Protein AF-A0A7K3XJD7-F1 (afdb_monomer)

Solvent-accessible surface area (backbone atoms only — not comparable to full-atom values): 11466 Å² total; per-residue (Å²): 133,85,93,47,97,87,57,69,85,57,100,74,57,72,95,62,96,76,92,76,88,77,93,81,83,91,46,64,46,94,46,96,89,44,58,71,55,79,79,83,80,91,84,86,84,86,85,85,88,80,90,61,69,82,64,64,88,69,34,51,65,72,69,50,46,77,80,58,75,85,83,89,82,88,75,74,86,89,74,84,80,70,93,65,70,97,76,82,65,67,64,48,70,59,47,91,55,49,43,84,76,45,77,44,69,37,92,94,52,92,34,37,33,40,30,37,34,39,73,77,54,54,68,42,74,30,45,37,38,38,64,67,49,24,70,40,35,27,37,26,50,100,85,65,54,78,77,46,78,46,82,52,51,46,41,53,38,72,44,81,41,46,62,56,31,75,50,30,34,42,36,39,58,122

Mean predicted aligned error: 8.22 Å

Foldseek 3Di:
DDPDPPWDPDPDTDPDDDDDDDDDDWDFDPDPPTDTDDDDDDDDDDADDDDDDDDCLGCVCVRCCVVPDDDDDDDDPPPPPDPDDPDDDQKDKPDSQKDFDDWDAQPVDRWIKTKMWGNPQDWDKIKMFGPFKFPWKFWADPNRHGDGTADDTTGIGIDTHGGRDITMMTTHGD

pLDDT: mean 87.92, std 10.49, range [40.94, 97.62]

Structure (mmCIF, N/CA/C/O backbone):
data_AF-A0A7K3XJD7-F1
#
_entry.id   AF-A0A7K3XJD7-F1
#
loop_
_atom_site.group_PDB
_atom_site.id
_atom_site.type_symbol
_atom_site.label_atom_id
_atom_site.label_alt_id
_atom_site.label_comp_id
_atom_site.label_asym_id
_atom_site.label_entity_id
_atom_site.label_seq_id
_atom_site.pdbx_PDB_ins_code
_atom_site.Cartn_x
_atom_site.Cartn_y
_atom_site.Cartn_z
_atom_site.occupancy
_atom_site.B_iso_or_equiv
_atom_site.auth_seq_id
_atom_site.auth_comp_id
_atom_site.auth_asym_id
_atom_site.auth_atom_id
_atom_site.pdbx_PDB_model_num
ATOM 1 N N . MET A 1 1 ? 10.339 3.565 -38.057 1.00 42.34 1 MET A N 1
ATOM 2 C CA . MET A 1 1 ? 10.794 2.651 -36.990 1.00 42.34 1 MET A CA 1
ATOM 3 C C . MET A 1 1 ? 11.762 1.679 -37.633 1.00 42.34 1 MET A C 1
ATOM 5 O O . MET A 1 1 ? 11.344 0.947 -38.521 1.00 42.34 1 MET A O 1
ATOM 9 N N . ALA A 1 2 ? 13.053 1.777 -37.321 1.00 40.94 2 ALA A N 1
ATOM 10 C CA . ALA A 1 2 ? 14.043 0.856 -37.866 1.00 40.94 2 ALA A CA 1
ATOM 11 C C . ALA A 1 2 ? 13.881 -0.503 -37.171 1.00 40.94 2 ALA A C 1
ATOM 13 O O . ALA A 1 2 ? 13.864 -0.575 -35.948 1.00 40.94 2 ALA A O 1
ATOM 14 N N . VAL A 1 3 ? 13.711 -1.554 -37.971 1.00 48.34 3 VAL A N 1
ATOM 15 C CA . VAL A 1 3 ? 13.519 -2.955 -37.565 1.00 48.34 3 VAL A CA 1
ATOM 16 C C . VAL A 1 3 ? 14.892 -3.589 -37.309 1.00 48.34 3 VAL A C 1
ATOM 18 O O . VAL A 1 3 ? 15.270 -4.558 -37.955 1.00 48.34 3 VAL A O 1
ATOM 21 N N . PHE A 1 4 ? 15.699 -2.985 -36.433 1.00 49.59 4 PHE A N 1
ATOM 22 C CA . PHE A 1 4 ? 17.026 -3.501 -36.085 1.00 49.59 4 PHE A CA 1
ATOM 23 C C . PHE A 1 4 ? 17.308 -3.275 -34.594 1.00 49.59 4 PHE A C 1
ATOM 25 O O . PHE A 1 4 ? 18.013 -2.344 -34.226 1.00 49.59 4 PHE A O 1
ATOM 32 N N . ASP A 1 5 ? 16.778 -4.160 -33.744 1.00 56.44 5 ASP A N 1
ATOM 33 C CA . ASP A 1 5 ? 16.905 -4.123 -32.270 1.00 56.44 5 ASP A CA 1
ATOM 34 C C . ASP A 1 5 ? 18.347 -4.284 -31.733 1.00 56.44 5 ASP A C 1
ATOM 36 O O . ASP A 1 5 ? 18.560 -4.235 -30.524 1.00 56.44 5 ASP A O 1
ATOM 40 N N . TRP A 1 6 ? 19.351 -4.494 -32.594 1.00 62.97 6 TRP A N 1
ATOM 41 C CA . TRP A 1 6 ? 20.751 -4.700 -32.187 1.00 62.97 6 TRP A CA 1
ATOM 42 C C . TRP A 1 6 ? 21.677 -3.505 -32.465 1.00 62.97 6 TRP A C 1
ATOM 44 O O . TRP A 1 6 ? 22.827 -3.526 -32.030 1.00 62.97 6 TRP A O 1
ATOM 54 N N . ILE A 1 7 ? 21.203 -2.476 -33.179 1.00 65.81 7 ILE A N 1
ATOM 55 C CA . ILE A 1 7 ? 21.968 -1.256 -33.476 1.00 65.81 7 ILE A CA 1
ATOM 56 C C . ILE A 1 7 ? 21.267 -0.078 -32.808 1.00 65.81 7 ILE A C 1
ATOM 58 O O . ILE A 1 7 ? 20.099 0.171 -33.092 1.00 65.81 7 ILE A O 1
ATOM 62 N N . ASP A 1 8 ? 21.988 0.671 -31.972 1.00 70.75 8 ASP A N 1
ATOM 63 C CA . ASP A 1 8 ? 21.532 1.955 -31.430 1.00 70.75 8 ASP A CA 1
ATOM 64 C C . ASP A 1 8 ? 21.315 2.956 -32.589 1.00 70.75 8 ASP A C 1
ATOM 66 O O . ASP A 1 8 ? 22.284 3.343 -33.249 1.00 70.75 8 ASP A O 1
ATOM 70 N N . PRO A 1 9 ? 20.064 3.360 -32.895 1.00 71.50 9 PRO A N 1
ATOM 71 C CA . PRO A 1 9 ? 19.753 4.194 -34.053 1.00 71.50 9 PRO A CA 1
ATOM 72 C C . PRO A 1 9 ? 19.878 5.698 -33.756 1.00 71.50 9 PRO A C 1
ATOM 74 O O . PRO A 1 9 ? 19.463 6.519 -34.579 1.00 71.50 9 PRO A O 1
ATOM 77 N N . THR A 1 10 ? 20.366 6.081 -32.571 1.00 74.06 10 THR A N 1
ATOM 78 C CA . THR A 1 10 ? 20.538 7.488 -32.199 1.00 74.06 10 THR A CA 1
ATOM 79 C C . THR A 1 10 ? 21.725 8.121 -32.930 1.00 74.06 10 THR A C 1
ATOM 81 O O . THR A 1 10 ? 22.604 7.448 -33.463 1.00 74.06 10 THR A O 1
ATOM 84 N N . SER A 1 11 ? 21.784 9.456 -32.955 1.00 81.94 11 SER A N 1
ATOM 85 C CA . SER A 1 11 ? 22.892 10.196 -33.578 1.00 81.94 11 SER A CA 1
ATOM 86 C C . SER A 1 11 ? 24.242 10.015 -32.867 1.00 81.94 11 SER A C 1
ATOM 88 O O . SER A 1 11 ? 25.255 10.489 -33.373 1.00 81.94 11 SER A O 1
ATOM 90 N N . ASN A 1 12 ? 24.259 9.381 -31.690 1.00 83.25 12 ASN A N 1
ATOM 91 C CA . ASN A 1 12 ? 25.456 9.113 -30.900 1.00 83.25 12 ASN A CA 1
ATOM 92 C C . ASN A 1 12 ? 25.361 7.714 -30.257 1.00 83.25 12 ASN A C 1
ATOM 94 O O . ASN A 1 12 ? 25.035 7.620 -29.071 1.00 83.25 12 ASN A O 1
ATOM 98 N N . PRO A 1 13 ? 25.607 6.644 -31.032 1.00 81.44 13 PRO A N 1
ATOM 99 C CA . PRO A 1 13 ? 25.371 5.278 -30.588 1.00 81.44 13 PRO A CA 1
ATOM 100 C C . PRO A 1 13 ? 26.322 4.864 -29.462 1.00 81.44 13 PRO A C 1
ATOM 102 O O . PRO A 1 13 ? 27.521 5.155 -29.507 1.00 81.44 13 PRO A O 1
ATOM 105 N N . ALA A 1 14 ? 25.818 4.145 -28.459 1.00 80.56 14 ALA A N 1
ATOM 106 C CA . ALA A 1 14 ? 26.678 3.648 -27.388 1.00 80.56 14 ALA A CA 1
ATOM 107 C C . ALA A 1 14 ? 27.556 2.469 -27.838 1.00 80.56 14 ALA A C 1
ATOM 109 O O . ALA A 1 14 ? 27.096 1.511 -28.453 1.00 80.56 14 ALA A O 1
ATOM 110 N N . GLY A 1 15 ? 28.832 2.497 -27.442 1.00 85.81 15 GLY A N 1
ATOM 111 C CA . GLY A 1 15 ? 29.783 1.395 -27.647 1.00 85.81 15 GLY A CA 1
ATOM 112 C C . GLY A 1 15 ? 29.706 0.275 -26.598 1.00 85.81 15 GLY A C 1
ATOM 113 O O . GLY A 1 15 ? 30.639 -0.517 -26.491 1.00 85.81 15 GLY A O 1
ATOM 114 N N . TYR A 1 16 ? 28.653 0.235 -25.779 1.00 83.38 16 TYR A N 1
ATOM 115 C CA . TYR A 1 16 ? 28.471 -0.710 -24.672 1.00 83.38 16 TYR A CA 1
ATOM 116 C C . TYR A 1 16 ? 27.020 -1.206 -24.610 1.00 83.38 16 TYR A C 1
ATOM 118 O O . TYR A 1 16 ? 26.132 -0.633 -25.234 1.00 83.38 16 TYR A O 1
ATOM 126 N N . ALA A 1 17 ? 26.772 -2.279 -23.854 1.00 80.88 17 ALA A N 1
ATOM 127 C CA . ALA A 1 17 ? 25.429 -2.833 -23.700 1.00 80.88 17 ALA A CA 1
ATOM 128 C C . ALA A 1 17 ? 24.487 -1.842 -22.994 1.00 80.88 17 ALA A C 1
ATOM 130 O O . ALA A 1 17 ? 24.761 -1.415 -21.871 1.00 80.88 17 ALA A O 1
ATOM 131 N N . ILE A 1 18 ? 23.360 -1.521 -23.632 1.00 75.69 18 ILE A N 1
ATOM 132 C CA . ILE A 1 18 ? 22.301 -0.681 -23.066 1.00 75.69 18 ILE A CA 1
ATOM 133 C C . ILE A 1 18 ? 21.088 -1.549 -22.727 1.00 75.69 18 ILE A C 1
ATOM 135 O O . ILE A 1 18 ? 20.667 -2.391 -23.519 1.00 75.69 18 ILE A O 1
ATOM 139 N N . LEU A 1 19 ? 20.484 -1.302 -21.565 1.00 76.12 19 LEU A N 1
ATOM 140 C CA . LEU A 1 19 ? 19.120 -1.740 -21.275 1.00 76.12 19 LEU A CA 1
ATOM 141 C C . LEU A 1 19 ? 18.156 -0.653 -21.744 1.00 76.12 19 LEU A C 1
ATOM 143 O O . LEU A 1 19 ? 18.020 0.383 -21.093 1.00 76.12 19 LEU A O 1
ATOM 147 N N . GLN A 1 20 ? 17.509 -0.886 -22.884 1.00 76.31 20 GLN A N 1
ATOM 148 C CA . GLN A 1 20 ? 16.539 0.040 -23.451 1.00 76.31 20 GLN A CA 1
ATOM 149 C C . GLN A 1 20 ? 15.115 -0.478 -23.209 1.00 76.31 20 GLN A C 1
ATOM 151 O O . GLN A 1 20 ? 14.781 -1.577 -23.657 1.00 76.31 20 GLN A O 1
ATOM 156 N N . PRO A 1 21 ? 14.247 0.284 -22.526 1.00 75.19 21 PRO A N 1
ATOM 157 C CA . PRO A 1 21 ? 12.831 -0.042 -22.485 1.00 75.19 21 PRO A CA 1
ATOM 158 C C . PRO A 1 21 ? 12.214 0.198 -23.870 1.00 75.19 21 PRO A C 1
ATOM 160 O O . PRO A 1 21 ? 12.500 1.190 -24.542 1.00 75.19 21 PRO A O 1
ATOM 163 N N . VAL A 1 22 ? 11.328 -0.694 -24.297 1.00 77.25 22 VAL A N 1
ATOM 164 C CA . VAL A 1 22 ? 10.546 -0.507 -25.521 1.00 77.25 22 VAL A CA 1
ATOM 165 C C . VAL A 1 22 ? 9.076 -0.517 -25.136 1.00 77.25 22 VAL A C 1
ATOM 167 O O . VAL A 1 22 ? 8.582 -1.492 -24.571 1.00 77.25 22 VAL A O 1
ATOM 170 N N . LEU A 1 23 ? 8.367 0.574 -25.429 1.00 74.06 23 LEU A N 1
ATOM 171 C CA . LEU A 1 23 ? 6.919 0.616 -25.265 1.00 74.06 23 LEU A CA 1
ATOM 172 C C . LEU A 1 23 ? 6.265 -0.121 -26.436 1.00 74.06 23 LEU A C 1
ATOM 174 O O . LEU A 1 23 ? 6.210 0.388 -27.554 1.00 74.06 23 LEU A O 1
ATOM 178 N N . LEU A 1 24 ? 5.746 -1.315 -26.163 1.00 75.81 24 LEU A N 1
ATOM 179 C CA . LEU A 1 24 ? 4.960 -2.092 -27.115 1.00 75.81 24 LEU A CA 1
ATOM 180 C C . LEU A 1 24 ? 3.482 -2.020 -26.728 1.00 75.81 24 LEU A C 1
ATOM 182 O O . LEU A 1 24 ? 3.069 -2.563 -25.706 1.00 75.81 24 LEU A O 1
ATOM 186 N N . ALA A 1 25 ? 2.669 -1.369 -27.558 1.00 74.00 25 ALA A N 1
ATOM 187 C CA . ALA A 1 25 ? 1.221 -1.311 -27.383 1.00 74.00 25 ALA A CA 1
ATOM 188 C C . ALA A 1 25 ? 0.522 -1.819 -28.648 1.00 74.00 25 ALA A C 1
ATOM 190 O O . ALA A 1 25 ? 0.468 -1.130 -29.663 1.00 74.00 25 ALA A O 1
ATOM 191 N N . SER A 1 26 ? -0.037 -3.029 -28.581 1.00 78.25 26 SER A N 1
ATOM 192 C CA . SER A 1 26 ? -0.894 -3.584 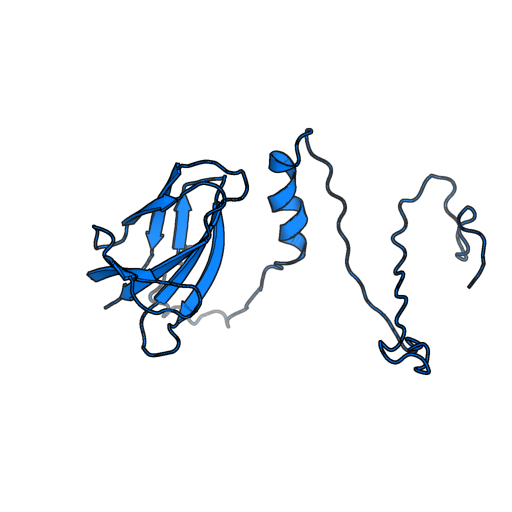-29.635 1.00 78.25 26 SER A CA 1
ATOM 193 C C . SER A 1 26 ? -2.349 -3.511 -29.191 1.00 78.25 26 SER A C 1
ATOM 195 O O . SER A 1 26 ? -2.771 -4.235 -28.293 1.00 78.25 26 SER A O 1
ATOM 197 N N . ARG A 1 27 ? -3.125 -2.612 -29.798 1.00 79.62 27 ARG A N 1
ATOM 198 C CA . ARG A 1 27 ? -4.545 -2.418 -29.492 1.00 79.62 27 ARG A CA 1
ATOM 199 C C . ARG A 1 27 ? -5.364 -2.809 -30.719 1.00 79.62 27 ARG A C 1
ATOM 201 O O . ARG A 1 27 ? -5.304 -2.138 -31.745 1.00 79.62 27 ARG A O 1
ATOM 208 N N . LYS A 1 28 ? -6.143 -3.882 -30.607 1.00 83.81 28 LYS A N 1
ATOM 209 C CA . LYS A 1 28 ? -7.158 -4.264 -31.593 1.00 83.81 28 LYS A CA 1
ATOM 210 C C . LYS A 1 28 ? -8.524 -4.162 -30.935 1.00 83.81 28 LYS A C 1
ATOM 212 O O . LYS A 1 28 ? -8.662 -4.452 -29.748 1.00 83.81 28 LYS A O 1
ATOM 217 N N . SER A 1 29 ? -9.519 -3.727 -31.690 1.00 83.44 29 SER A N 1
ATOM 218 C CA . SER A 1 29 ? -10.903 -3.825 -31.248 1.00 83.44 29 SER A CA 1
ATOM 219 C C . SER A 1 29 ? -11.270 -5.271 -30.896 1.00 83.44 29 SER A C 1
ATOM 221 O O . SER A 1 29 ? -10.880 -6.205 -31.595 1.00 83.44 29 SER A O 1
ATOM 223 N N . CYS A 1 30 ? -12.045 -5.450 -29.823 1.00 84.44 30 CYS A N 1
ATOM 224 C CA . CYS A 1 30 ? -12.619 -6.750 -29.459 1.00 84.44 30 CYS A CA 1
ATOM 225 C C . CYS A 1 30 ? -13.755 -7.177 -30.406 1.00 84.44 30 CYS A C 1
ATOM 227 O O . CYS A 1 30 ? -14.284 -8.277 -30.278 1.00 84.44 30 CYS A O 1
ATOM 229 N N . HIS A 1 31 ? -14.148 -6.313 -31.345 1.00 84.19 31 HIS A N 1
ATOM 230 C CA . HIS A 1 31 ? -15.066 -6.658 -32.418 1.00 84.19 31 HIS A CA 1
ATOM 231 C C . HIS A 1 31 ? -14.327 -7.418 -33.534 1.00 84.19 31 HIS A C 1
ATOM 233 O O . HIS A 1 31 ? -13.209 -7.051 -33.895 1.00 84.19 31 HIS A O 1
ATOM 239 N N . GLY A 1 32 ? -14.951 -8.456 -34.104 1.00 83.25 32 GLY A N 1
ATOM 240 C CA . GLY A 1 32 ? -14.330 -9.323 -35.120 1.00 83.25 32 GLY A CA 1
ATOM 241 C C . GLY A 1 32 ? -13.863 -8.583 -36.381 1.00 83.25 32 GLY A C 1
ATOM 242 O O . GLY A 1 32 ? -12.809 -8.912 -36.922 1.00 83.25 32 GLY A O 1
ATOM 243 N N . GLU A 1 33 ? -14.591 -7.539 -36.784 1.00 88.44 33 GLU A N 1
ATOM 244 C CA . GLU A 1 33 ? -14.242 -6.644 -37.902 1.00 88.44 33 GLU A CA 1
ATOM 245 C C . GLU A 1 33 ? -13.610 -5.322 -37.441 1.00 88.44 33 GLU A C 1
ATOM 247 O O . GLU A 1 33 ? -13.451 -4.380 -38.213 1.00 88.44 33 GLU A O 1
ATOM 252 N N . GLY A 1 34 ? -13.297 -5.198 -36.153 1.00 83.12 34 GLY A N 1
ATOM 253 C CA . GLY A 1 34 ? -12.870 -3.928 -35.602 1.00 83.12 34 GLY A CA 1
ATOM 254 C C . GLY A 1 34 ? -11.410 -3.596 -35.928 1.00 83.12 34 GLY A C 1
ATOM 255 O O . GLY A 1 34 ? -10.543 -4.464 -36.060 1.00 83.12 34 GLY A O 1
ATOM 256 N N . ASN A 1 35 ? -11.142 -2.297 -36.032 1.00 86.81 35 ASN A N 1
ATOM 257 C CA . ASN A 1 35 ? -9.854 -1.770 -36.468 1.00 86.81 35 ASN A CA 1
ATOM 258 C C . ASN A 1 35 ? -8.727 -1.997 -35.447 1.00 86.81 35 ASN A C 1
ATOM 260 O O . ASN A 1 35 ? -8.950 -2.194 -34.246 1.00 86.81 35 ASN A O 1
ATOM 264 N N . TYR A 1 36 ? -7.491 -1.884 -35.935 1.00 84.81 36 TYR A N 1
ATOM 265 C CA . TYR A 1 36 ? -6.341 -1.607 -35.081 1.00 84.81 36 TYR A CA 1
ATOM 266 C C . TYR A 1 36 ? -6.423 -0.162 -34.595 1.00 84.81 36 TYR A C 1
ATOM 268 O O . TYR A 1 36 ? -6.584 0.765 -35.392 1.00 84.81 36 TYR A O 1
ATOM 276 N N . TYR A 1 37 ? -6.290 0.038 -33.289 1.00 81.88 37 TYR A N 1
ATOM 277 C CA . TYR A 1 37 ? -6.159 1.374 -32.733 1.00 81.88 37 TYR A CA 1
ATOM 278 C C . TYR A 1 37 ? -4.701 1.791 -32.850 1.00 81.88 37 TYR A C 1
ATOM 280 O O . TYR A 1 37 ? -3.849 1.385 -32.058 1.00 81.88 37 TYR A O 1
ATOM 288 N N . LEU A 1 38 ? -4.420 2.613 -33.857 1.00 80.31 38 LEU A N 1
ATOM 289 C CA . LEU A 1 38 ? -3.161 3.339 -33.930 1.00 80.31 38 LEU A CA 1
ATOM 290 C C . LEU A 1 38 ? -3.042 4.234 -32.685 1.00 80.31 38 LEU A C 1
ATOM 292 O O . LEU A 1 38 ? -4.046 4.728 -32.168 1.00 80.31 38 LEU A O 1
ATOM 296 N N . GLN A 1 39 ? -1.827 4.423 -32.180 1.00 76.38 39 GLN A N 1
ATOM 297 C CA . GLN A 1 39 ? -1.547 5.279 -31.023 1.00 76.38 39 GLN A CA 1
ATOM 298 C C . GLN A 1 39 ? -0.723 6.500 -31.472 1.00 76.38 39 GLN A C 1
ATOM 300 O O . GLN A 1 39 ? 0.451 6.595 -31.119 1.00 76.38 39 GLN A O 1
ATOM 305 N N . PRO A 1 40 ? -1.277 7.396 -32.316 1.00 77.19 40 PRO A N 1
ATOM 306 C CA . PRO A 1 40 ? -0.563 8.593 -32.748 1.00 77.19 40 PRO A CA 1
ATOM 307 C C . PRO A 1 40 ? -0.384 9.575 -31.582 1.00 77.19 40 PRO A C 1
ATOM 309 O O . PRO A 1 40 ? -1.169 9.568 -30.634 1.00 77.19 40 PRO A O 1
ATOM 312 N N . GLY A 1 41 ? 0.612 10.451 -31.692 1.00 83.62 41 GLY A N 1
ATOM 313 C CA . GLY A 1 41 ? 0.934 11.457 -30.679 1.00 83.62 41 GLY A CA 1
ATOM 314 C C . GLY A 1 41 ? 2.119 11.068 -29.797 1.00 83.62 41 GLY A C 1
ATOM 315 O O . GLY A 1 41 ? 2.762 10.039 -30.012 1.00 83.62 41 GLY A O 1
ATOM 316 N N . ASP A 1 42 ? 2.406 11.927 -28.825 1.00 85.19 42 ASP A N 1
ATOM 317 C CA . ASP A 1 42 ? 3.535 11.767 -27.916 1.00 85.19 42 ASP A CA 1
ATOM 318 C C . ASP A 1 42 ? 3.185 10.812 -26.772 1.00 85.19 42 ASP A C 1
ATOM 320 O O . ASP A 1 42 ? 2.124 10.916 -26.151 1.00 85.19 42 ASP A O 1
ATOM 324 N N . HIS A 1 43 ? 4.104 9.894 -26.472 1.00 82.00 43 HIS A N 1
ATOM 325 C CA . HIS A 1 43 ? 3.964 8.927 -25.386 1.00 82.00 43 HIS A CA 1
ATOM 326 C C . HIS A 1 43 ? 5.095 9.102 -24.387 1.00 82.00 43 HIS A C 1
ATOM 328 O O . HIS A 1 43 ? 6.268 9.044 -24.751 1.00 82.00 43 HIS A O 1
ATOM 334 N N . SER A 1 44 ? 4.729 9.235 -23.117 1.00 83.94 44 SER A N 1
ATOM 335 C CA . SER A 1 44 ? 5.669 9.275 -22.000 1.00 83.94 44 SER A CA 1
ATOM 336 C C . SER A 1 44 ? 5.430 8.063 -21.113 1.00 83.94 44 SER A C 1
ATOM 338 O O . SER A 1 44 ? 4.307 7.826 -20.669 1.00 83.94 44 SER A O 1
ATOM 340 N N . TYR A 1 45 ? 6.481 7.299 -20.838 1.00 84.31 45 TYR A N 1
ATOM 341 C CA . TYR A 1 45 ? 6.440 6.171 -19.915 1.00 84.31 45 TYR A CA 1
ATOM 342 C C . TYR A 1 45 ? 7.637 6.236 -18.973 1.00 84.31 45 TYR A C 1
ATOM 344 O O . TYR A 1 45 ? 8.718 6.687 -19.344 1.00 84.31 45 TYR A O 1
ATOM 352 N N . ASN A 1 46 ? 7.430 5.776 -17.743 1.00 85.94 46 ASN A N 1
ATOM 353 C CA . ASN A 1 46 ? 8.471 5.672 -16.734 1.00 85.94 46 ASN A CA 1
ATOM 354 C C . ASN A 1 46 ? 8.659 4.200 -16.390 1.00 85.94 46 ASN A C 1
ATOM 356 O O . ASN A 1 46 ? 7.690 3.452 -16.271 1.00 85.94 46 ASN A O 1
ATOM 360 N N . PHE A 1 47 ? 9.907 3.794 -16.218 1.00 86.12 47 PHE A N 1
ATOM 361 C CA . PHE A 1 47 ? 10.259 2.460 -15.760 1.00 86.12 47 PHE A CA 1
ATOM 362 C C . PHE A 1 47 ? 11.419 2.575 -14.776 1.00 86.12 47 PHE A C 1
ATOM 364 O O . PHE A 1 47 ? 12.170 3.551 -14.776 1.00 86.12 47 PHE A O 1
ATOM 371 N N . SER A 1 48 ? 11.561 1.567 -13.929 1.00 87.75 48 SER A N 1
ATOM 372 C CA . SER A 1 48 ? 12.650 1.469 -12.967 1.00 87.75 48 SER A CA 1
ATOM 373 C C . SER A 1 48 ? 13.164 0.041 -12.959 1.00 87.75 48 SER A C 1
ATOM 375 O O . SER A 1 48 ? 12.369 -0.893 -12.865 1.00 87.75 48 SER A O 1
ATOM 377 N N . ILE A 1 49 ? 14.482 -0.126 -13.023 1.00 87.69 49 ILE A N 1
ATOM 378 C CA . ILE A 1 49 ? 15.140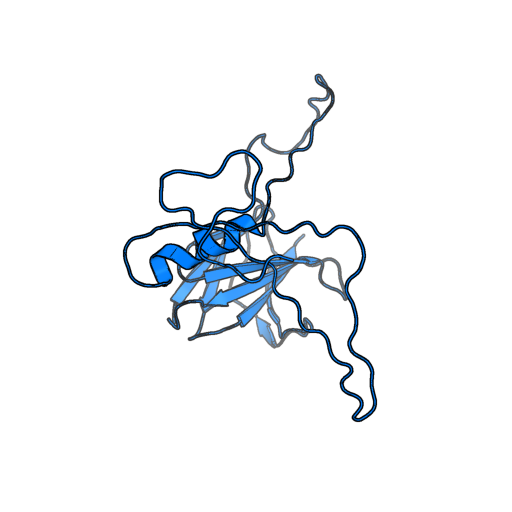 -1.419 -12.838 1.00 87.69 49 ILE A CA 1
ATOM 379 C C . ILE A 1 49 ? 15.834 -1.379 -11.482 1.00 87.69 49 ILE A C 1
ATOM 381 O O . ILE A 1 49 ? 16.621 -0.475 -11.208 1.00 87.69 49 ILE A O 1
ATOM 385 N N . TYR A 1 50 ? 15.527 -2.355 -10.634 1.00 87.88 50 TYR A N 1
ATOM 386 C CA . TYR A 1 50 ? 16.106 -2.484 -9.304 1.00 87.88 50 TYR A CA 1
ATOM 387 C C . TYR A 1 50 ? 16.626 -3.907 -9.122 1.00 87.88 50 TYR A C 1
ATOM 389 O O . TYR A 1 50 ? 15.864 -4.866 -9.234 1.00 87.88 50 TYR A O 1
ATOM 397 N N . SER A 1 51 ? 17.924 -4.047 -8.864 1.00 91.38 51 SER A N 1
ATOM 398 C CA . SER A 1 51 ? 18.526 -5.330 -8.512 1.00 91.38 51 SER A CA 1
ATOM 399 C C . SER A 1 51 ? 18.412 -5.572 -7.008 1.00 91.38 51 SER A C 1
ATOM 401 O O . SER A 1 51 ? 18.545 -4.657 -6.198 1.00 91.38 51 SER A O 1
ATOM 403 N N . HIS A 1 52 ? 18.167 -6.821 -6.625 1.00 92.31 52 HIS A N 1
ATOM 404 C CA . HIS A 1 52 ? 18.064 -7.234 -5.230 1.00 92.31 52 HIS A CA 1
ATOM 405 C C . HIS A 1 52 ? 18.579 -8.670 -5.060 1.00 92.31 52 HIS A C 1
ATOM 407 O O . HIS A 1 52 ? 18.648 -9.417 -6.042 1.00 92.31 52 HIS A O 1
ATOM 413 N N . PRO A 1 53 ? 18.937 -9.088 -3.832 1.00 94.19 53 PRO A N 1
ATOM 414 C CA . PRO A 1 53 ? 19.170 -10.498 -3.533 1.00 94.19 53 PRO A CA 1
ATOM 415 C C . PRO A 1 53 ? 17.946 -11.330 -3.929 1.00 94.19 53 PRO A C 1
ATOM 417 O O . PRO A 1 53 ? 16.823 -10.864 -3.744 1.00 94.19 53 PRO A O 1
ATOM 420 N N . GLY A 1 54 ? 18.158 -12.531 -4.474 1.00 91.19 54 GLY A N 1
ATOM 421 C CA . GLY A 1 54 ? 17.095 -13.376 -5.035 1.00 91.19 54 GLY A CA 1
ATOM 422 C C . GLY A 1 54 ? 15.890 -13.617 -4.110 1.00 91.19 54 GLY A C 1
ATOM 423 O O . GLY A 1 54 ? 15.941 -13.339 -2.917 1.00 91.19 54 GLY A O 1
ATOM 424 N N . ASP A 1 55 ? 14.825 -14.184 -4.680 1.00 92.69 55 ASP A N 1
ATOM 425 C CA . ASP A 1 55 ? 13.443 -14.201 -4.160 1.00 92.69 55 ASP A CA 1
ATOM 426 C C . ASP A 1 55 ? 12.720 -12.849 -4.339 1.00 92.69 55 ASP A C 1
ATOM 428 O O . ASP A 1 55 ? 13.219 -11.780 -3.983 1.00 92.69 55 ASP A O 1
ATOM 432 N N . TRP A 1 56 ? 11.513 -12.896 -4.906 1.00 91.50 56 TRP A N 1
ATOM 433 C CA . TRP A 1 56 ? 10.683 -11.726 -5.204 1.00 91.50 56 TRP A CA 1
ATOM 434 C C . TRP A 1 56 ? 10.293 -10.954 -3.933 1.00 91.50 56 TRP A C 1
ATOM 436 O O . TRP A 1 56 ? 10.103 -9.736 -3.982 1.00 91.50 56 TRP A O 1
ATOM 446 N N . LYS A 1 57 ? 10.249 -11.638 -2.778 1.00 92.00 57 LYS A N 1
ATOM 447 C CA . LYS A 1 57 ? 9.954 -11.057 -1.454 1.00 92.00 57 LYS A CA 1
ATOM 448 C C . LYS A 1 57 ? 10.904 -9.917 -1.074 1.00 92.00 57 LYS A C 1
ATOM 450 O O . LYS A 1 57 ? 10.513 -8.983 -0.381 1.00 92.00 57 LYS A O 1
ATOM 455 N N . ASN A 1 58 ? 12.140 -9.966 -1.568 1.00 91.94 58 ASN A N 1
ATOM 456 C CA . ASN A 1 58 ? 13.156 -8.945 -1.313 1.00 91.94 58 ASN A CA 1
ATOM 457 C C . ASN A 1 58 ? 13.032 -7.726 -2.241 1.00 91.94 58 ASN A C 1
ATOM 459 O O . ASN A 1 58 ? 13.593 -6.673 -1.945 1.00 91.94 58 ASN A O 1
ATOM 463 N N . GLY A 1 59 ? 12.313 -7.862 -3.359 1.00 92.31 59 GLY A N 1
ATOM 464 C CA . GLY A 1 59 ? 12.257 -6.857 -4.419 1.00 92.31 59 GLY A CA 1
ATOM 465 C C . GLY A 1 59 ? 10.910 -6.165 -4.584 1.00 92.31 59 GLY A C 1
ATOM 466 O O . GLY A 1 59 ? 10.882 -5.024 -5.036 1.00 92.31 59 GLY A O 1
ATOM 467 N N . TYR A 1 60 ? 9.795 -6.805 -4.213 1.00 91.44 60 TYR A N 1
ATOM 468 C CA . TYR A 1 60 ? 8.465 -6.326 -4.612 1.00 91.44 60 TY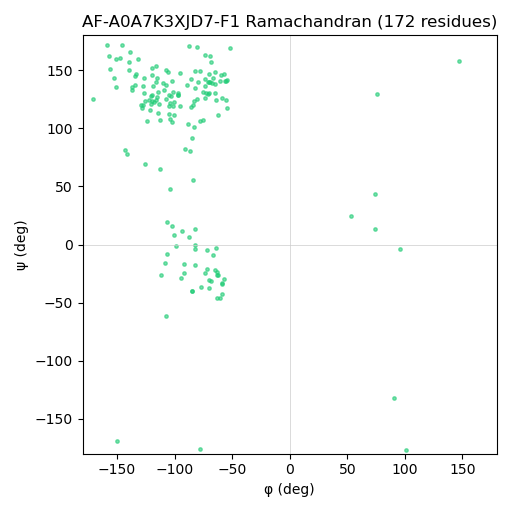R A CA 1
ATOM 469 C C . TYR A 1 60 ? 8.169 -4.893 -4.147 1.00 91.44 60 TYR A C 1
ATOM 471 O O . TYR A 1 60 ? 7.708 -4.087 -4.949 1.00 91.44 60 TYR A O 1
ATOM 479 N N . ARG A 1 61 ? 8.516 -4.526 -2.901 1.00 90.94 61 ARG A N 1
ATOM 480 C CA . ARG A 1 61 ? 8.306 -3.159 -2.385 1.00 90.94 61 ARG A CA 1
ATOM 481 C C . ARG A 1 61 ? 9.078 -2.130 -3.205 1.00 90.94 61 ARG A C 1
ATOM 483 O O . ARG A 1 61 ? 8.515 -1.113 -3.610 1.00 90.94 61 ARG A O 1
ATOM 490 N N . ALA A 1 62 ? 10.349 -2.420 -3.484 1.00 91.62 62 ALA A N 1
ATOM 491 C CA . ALA A 1 62 ? 11.200 -1.552 -4.284 1.00 91.62 62 ALA A CA 1
ATOM 492 C C . ALA A 1 62 ? 10.758 -1.493 -5.756 1.00 91.62 62 ALA A C 1
ATOM 494 O O . ALA A 1 62 ? 10.891 -0.449 -6.389 1.00 91.62 62 ALA A O 1
ATOM 495 N N . GLY A 1 63 ? 10.187 -2.580 -6.279 1.00 91.00 63 GLY A N 1
ATOM 496 C CA . GLY A 1 63 ? 9.592 -2.635 -7.612 1.00 91.00 63 GLY A CA 1
ATOM 497 C C . GLY A 1 63 ? 8.296 -1.830 -7.734 1.00 91.00 63 GLY A C 1
ATOM 498 O O . GLY A 1 63 ? 8.021 -1.285 -8.797 1.00 91.00 63 GLY A O 1
ATOM 499 N N . THR A 1 64 ? 7.515 -1.704 -6.656 1.00 90.31 64 THR A N 1
ATOM 500 C CA . THR A 1 64 ? 6.247 -0.953 -6.664 1.00 90.31 64 THR A CA 1
ATOM 501 C C . THR A 1 64 ? 6.383 0.515 -6.267 1.00 90.31 64 THR A C 1
ATOM 503 O O . THR A 1 64 ? 5.544 1.322 -6.663 1.00 90.31 64 THR A O 1
ATOM 506 N N . GLN A 1 65 ? 7.412 0.891 -5.497 1.00 92.19 65 GLN A N 1
ATOM 507 C CA . GLN A 1 65 ? 7.542 2.248 -4.941 1.00 92.19 65 GLN A CA 1
ATOM 508 C C . GLN A 1 65 ? 7.679 3.340 -6.013 1.00 92.19 65 GLN A C 1
ATOM 510 O O . GLN A 1 65 ? 7.291 4.478 -5.771 1.00 92.19 65 GLN A O 1
ATOM 515 N N . SER A 1 66 ? 8.193 3.010 -7.206 1.00 91.19 66 SER A N 1
ATOM 516 C CA . SER A 1 66 ? 8.290 3.962 -8.322 1.00 91.19 66 SER A CA 1
ATOM 517 C C . SER A 1 66 ? 6.917 4.447 -8.796 1.00 91.19 66 SER A C 1
ATOM 519 O O . SER A 1 66 ? 6.800 5.563 -9.295 1.00 91.19 66 SER A O 1
ATOM 521 N N . ASN A 1 67 ? 5.862 3.662 -8.549 1.00 91.69 67 ASN A N 1
ATOM 522 C CA . ASN A 1 67 ? 4.474 4.039 -8.811 1.00 91.69 67 ASN A CA 1
ATOM 523 C C . ASN A 1 67 ? 3.854 4.895 -7.689 1.00 91.69 67 ASN A C 1
ATOM 525 O O . ASN A 1 67 ? 2.685 5.258 -7.788 1.00 91.69 67 ASN A O 1
ATOM 529 N N . GLN A 1 68 ? 4.593 5.198 -6.615 1.00 92.00 68 GLN A N 1
ATOM 530 C CA . GLN A 1 68 ? 4.132 5.965 -5.451 1.00 92.00 68 GLN A CA 1
ATOM 531 C C . GLN A 1 68 ? 5.071 7.157 -5.179 1.00 92.00 68 GLN A C 1
ATOM 533 O O . GLN A 1 68 ? 5.813 7.159 -4.194 1.00 92.00 68 GLN A O 1
ATOM 538 N N . PRO A 1 69 ? 5.079 8.182 -6.054 1.00 91.38 69 PRO A N 1
ATOM 539 C CA . PRO A 1 69 ? 5.980 9.320 -5.916 1.00 91.38 69 PRO A CA 1
ATOM 540 C C . PRO A 1 69 ? 5.660 10.161 -4.673 1.00 91.38 69 PRO A C 1
ATOM 542 O O . PRO A 1 69 ? 4.497 10.395 -4.331 1.00 91.38 69 PRO A O 1
ATOM 545 N N . LEU A 1 70 ? 6.709 10.679 -4.030 1.00 93.56 70 LEU A N 1
ATOM 546 C CA . LEU A 1 70 ? 6.573 11.631 -2.930 1.00 93.56 70 LEU A CA 1
ATOM 547 C C . LEU A 1 70 ? 5.942 12.936 -3.426 1.00 93.56 70 LEU A C 1
ATOM 549 O O . LEU A 1 70 ? 6.310 13.469 -4.473 1.00 93.56 70 LEU A O 1
ATOM 553 N N . LYS A 1 71 ? 5.017 13.481 -2.635 1.00 93.56 71 LYS A N 1
ATOM 554 C CA . LYS A 1 71 ? 4.389 14.779 -2.894 1.00 93.56 71 LYS A CA 1
ATOM 555 C C . LYS A 1 71 ? 5.021 15.830 -1.991 1.00 93.56 71 LYS A C 1
ATOM 557 O O . LYS A 1 71 ? 4.742 15.866 -0.797 1.00 93.56 71 LYS A O 1
ATOM 562 N N . ALA A 1 72 ? 5.868 16.678 -2.564 1.00 94.00 72 ALA A N 1
ATOM 563 C CA . ALA A 1 72 ? 6.413 17.831 -1.861 1.00 94.00 72 ALA A CA 1
ATOM 564 C C . ALA A 1 72 ? 5.390 18.975 -1.875 1.00 94.00 72 ALA A C 1
ATOM 566 O O . ALA A 1 72 ? 4.927 19.381 -2.940 1.00 94.00 72 ALA A O 1
ATOM 567 N N . ILE A 1 73 ? 5.049 19.496 -0.696 1.00 89.94 73 ILE A N 1
ATOM 568 C CA . ILE A 1 73 ? 4.179 20.663 -0.527 1.00 89.94 73 ILE A CA 1
ATOM 569 C C . ILE A 1 73 ? 4.987 21.739 0.189 1.00 89.94 73 ILE A C 1
ATOM 571 O O . ILE A 1 73 ? 5.597 21.472 1.223 1.00 89.94 73 ILE A O 1
ATOM 575 N N . THR A 1 74 ? 5.006 22.950 -0.360 1.00 88.00 74 THR A N 1
ATOM 576 C CA . THR A 1 74 ? 5.680 24.098 0.250 1.00 88.00 74 THR A CA 1
ATOM 577 C C . THR A 1 74 ? 4.658 25.013 0.911 1.00 88.00 74 THR A C 1
ATOM 579 O O . THR A 1 74 ? 3.566 25.245 0.390 1.00 88.00 74 THR A O 1
ATOM 582 N N . VAL A 1 75 ? 5.012 25.541 2.079 1.00 83.00 75 VAL A N 1
ATOM 583 C CA . VAL A 1 75 ? 4.208 26.526 2.812 1.00 83.00 75 VAL A CA 1
ATOM 584 C C . VAL A 1 75 ? 4.977 27.837 2.917 1.00 83.00 75 VAL A C 1
ATOM 586 O O . VAL A 1 75 ? 6.208 27.853 2.857 1.00 83.00 75 VAL A O 1
ATOM 589 N N . LYS A 1 76 ? 4.260 28.957 3.051 1.00 81.94 76 LYS A N 1
ATOM 590 C CA . LYS A 1 76 ? 4.905 30.259 3.253 1.00 81.94 76 LYS A CA 1
ATOM 591 C C . LYS A 1 76 ? 5.644 30.261 4.602 1.00 81.94 76 LYS A C 1
ATOM 593 O O . LYS A 1 76 ? 5.021 29.916 5.609 1.00 81.94 76 LYS A O 1
ATOM 598 N N . PRO A 1 77 ? 6.922 30.676 4.647 1.00 71.38 77 PRO A N 1
ATOM 599 C CA . PRO A 1 77 ? 7.655 30.812 5.902 1.00 71.38 77 PRO A CA 1
ATOM 600 C C . PRO A 1 77 ? 6.929 31.757 6.874 1.00 71.38 77 PRO A C 1
ATOM 602 O O . PRO A 1 77 ? 6.394 32.781 6.450 1.00 71.38 77 PRO A O 1
ATOM 605 N N . GLY A 1 78 ? 6.922 31.428 8.170 1.00 69.75 78 GLY A N 1
ATOM 606 C CA . GLY A 1 78 ? 6.388 32.293 9.234 1.00 69.75 78 GLY A CA 1
ATOM 607 C C . GLY A 1 78 ? 4.944 32.015 9.672 1.00 69.75 78 GLY A C 1
ATOM 608 O O . GLY A 1 78 ? 4.485 32.625 10.634 1.00 69.75 78 GLY A O 1
ATOM 609 N N . ILE A 1 79 ? 4.234 31.076 9.036 1.00 66.50 79 ILE A N 1
ATOM 610 C CA . ILE A 1 79 ? 2.939 30.574 9.528 1.00 66.50 79 ILE A CA 1
ATOM 611 C C . ILE A 1 79 ? 3.198 29.358 10.433 1.00 66.50 79 ILE A C 1
ATOM 613 O O . ILE A 1 79 ? 3.097 28.217 9.995 1.00 66.50 79 ILE A O 1
ATOM 617 N N . ASN A 1 80 ? 3.538 29.602 11.702 1.00 66.31 80 ASN A N 1
ATOM 618 C CA . ASN A 1 80 ? 3.843 28.557 12.694 1.00 66.31 80 ASN A CA 1
ATOM 619 C C . ASN A 1 80 ? 2.696 28.339 13.696 1.00 66.31 80 ASN A C 1
ATOM 621 O O . ASN A 1 80 ? 2.915 28.282 14.901 1.00 66.31 80 ASN A O 1
ATOM 625 N N . ASN A 1 81 ? 1.463 28.204 13.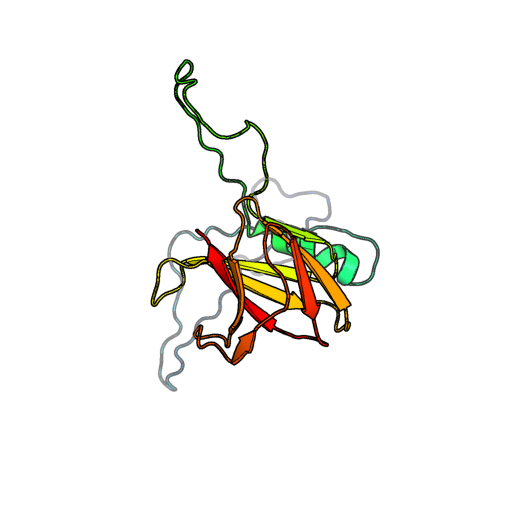198 1.00 73.12 81 ASN A N 1
ATOM 626 C CA . ASN A 1 81 ? 0.284 27.910 14.031 1.00 73.12 81 ASN A CA 1
ATOM 627 C C . ASN A 1 81 ? -0.216 26.461 13.858 1.00 73.12 81 ASN A C 1
ATOM 629 O O . ASN A 1 81 ? -1.377 26.163 14.133 1.00 73.12 81 ASN A O 1
ATOM 633 N N . GLY A 1 82 ? 0.628 25.560 13.346 1.00 76.44 82 GLY A N 1
ATOM 634 C CA . GLY A 1 82 ? 0.274 24.153 13.171 1.00 76.44 82 GLY A CA 1
ATOM 635 C C . GLY A 1 82 ? 0.162 23.428 14.514 1.00 76.44 82 GLY A C 1
ATOM 636 O O . GLY A 1 82 ? 1.071 23.495 15.332 1.00 76.44 82 GLY A O 1
ATOM 637 N N . ALA A 1 83 ? -0.939 22.704 14.730 1.00 83.19 83 ALA A N 1
ATOM 638 C CA . ALA A 1 83 ? -1.140 21.874 15.926 1.00 83.19 83 ALA A CA 1
ATOM 639 C C . ALA A 1 83 ? -0.463 20.488 15.836 1.00 83.19 83 ALA A C 1
ATOM 641 O O . ALA A 1 83 ? -0.530 19.698 16.776 1.00 83.19 83 ALA A O 1
ATOM 642 N N . MET A 1 84 ? 0.142 20.164 14.690 1.00 86.25 84 MET A N 1
ATOM 643 C CA . MET A 1 84 ? 0.735 18.859 14.395 1.00 86.25 84 MET A CA 1
ATOM 644 C C . MET A 1 84 ? 2.259 18.937 14.458 1.00 86.25 84 MET A C 1
ATOM 646 O O . MET A 1 84 ? 2.844 19.972 14.145 1.00 86.25 84 MET A O 1
ATOM 650 N N . ALA A 1 85 ? 2.897 17.833 14.848 1.00 88.31 85 ALA A N 1
ATOM 651 C CA . ALA A 1 85 ? 4.351 17.734 14.849 1.00 88.31 85 ALA A CA 1
ATOM 652 C C . ALA A 1 85 ? 4.910 17.810 13.420 1.00 88.31 85 ALA A C 1
ATOM 654 O O . ALA A 1 85 ? 4.284 17.322 12.480 1.00 88.31 85 ALA A O 1
ATOM 655 N N . GLU A 1 86 ? 6.117 18.363 13.272 1.00 87.06 86 GLU A N 1
ATOM 656 C CA . GLU A 1 86 ? 6.794 18.497 11.972 1.00 87.06 86 GLU A CA 1
ATOM 657 C C . GLU A 1 86 ? 7.014 17.148 11.275 1.00 87.06 86 GLU A C 1
ATOM 659 O O . GLU A 1 86 ? 6.972 17.055 10.052 1.00 87.06 86 GLU A O 1
ATOM 664 N N . THR A 1 87 ? 7.238 16.091 12.056 1.00 91.94 87 THR A N 1
ATOM 665 C CA . THR A 1 87 ? 7.339 14.714 11.570 1.00 91.94 87 THR A CA 1
ATOM 666 C C . THR A 1 87 ? 6.363 13.845 12.337 1.00 91.94 87 THR A C 1
ATOM 668 O O . THR A 1 87 ? 6.418 13.757 13.563 1.00 91.94 87 THR A O 1
ATOM 671 N N . MET A 1 88 ? 5.476 13.173 11.611 1.00 92.75 88 MET A N 1
ATOM 672 C CA . MET A 1 88 ? 4.553 12.206 12.187 1.00 92.75 88 MET A CA 1
ATOM 673 C C . MET A 1 88 ? 4.075 11.199 11.145 1.00 92.75 88 MET A C 1
ATOM 675 O O . MET A 1 88 ? 4.162 11.439 9.942 1.00 92.75 88 MET A O 1
ATOM 679 N N . SER A 1 89 ? 3.532 10.084 11.628 1.00 93.81 89 SER A N 1
ATOM 680 C CA . SER A 1 89 ? 2.804 9.122 10.808 1.00 93.81 89 SER A CA 1
ATOM 681 C C . SER A 1 89 ? 1.322 9.156 11.159 1.00 93.81 89 SER A C 1
ATOM 683 O O . SER A 1 89 ? 0.966 9.224 12.335 1.00 93.81 89 SER A O 1
ATOM 685 N N . PHE A 1 90 ? 0.457 9.087 10.148 1.00 93.56 90 PHE A N 1
ATOM 686 C CA . PHE A 1 90 ? -0.984 8.926 10.353 1.00 93.56 90 PHE A CA 1
ATOM 687 C C . PHE A 1 90 ? -1.355 7.489 10.716 1.00 93.56 90 PHE A C 1
ATOM 689 O O . PHE A 1 90 ? -2.249 7.278 11.537 1.00 93.56 90 PHE A O 1
ATOM 696 N N . ILE A 1 91 ? -0.662 6.522 10.113 1.00 94.94 91 ILE A N 1
ATOM 697 C CA . ILE A 1 91 ? -0.851 5.095 10.345 1.00 94.94 91 ILE A CA 1
ATOM 698 C C . ILE A 1 91 ? 0.451 4.337 10.072 1.00 94.94 91 ILE A C 1
ATOM 700 O O . ILE A 1 91 ? 1.197 4.666 9.149 1.00 94.94 91 ILE A O 1
ATOM 704 N N . SER A 1 92 ? 0.730 3.306 10.857 1.00 94.38 92 SER A N 1
ATOM 705 C CA . SER A 1 92 ? 1.841 2.383 10.630 1.00 94.38 92 SER A CA 1
ATOM 706 C C . SER A 1 92 ? 1.377 0.947 10.796 1.00 94.38 92 SER A C 1
ATOM 708 O O . SER A 1 92 ? 0.545 0.660 11.652 1.00 94.38 92 SER A O 1
ATOM 710 N N . VAL A 1 93 ? 1.936 0.046 9.989 1.00 92.62 93 VAL A N 1
ATOM 711 C CA . VAL A 1 93 ? 1.660 -1.392 10.051 1.00 92.62 93 VAL A CA 1
ATOM 712 C C . VAL A 1 93 ? 2.971 -2.125 10.308 1.00 92.62 93 VAL A C 1
ATOM 714 O O . VAL A 1 93 ? 3.887 -2.092 9.483 1.00 92.62 93 VAL A O 1
ATOM 717 N N . GLU A 1 94 ? 3.073 -2.782 11.458 1.00 90.38 94 GLU A N 1
ATOM 718 C CA . GLU A 1 94 ? 4.226 -3.595 11.840 1.00 90.38 94 GLU A CA 1
ATOM 719 C C . GLU A 1 94 ? 4.059 -5.019 11.309 1.00 90.38 94 GLU A C 1
ATOM 721 O O . GLU A 1 94 ? 3.635 -5.919 12.026 1.00 90.38 94 GLU A O 1
ATOM 726 N N . ASN A 1 95 ? 4.366 -5.217 10.028 1.00 86.69 95 ASN A N 1
ATOM 727 C CA . ASN A 1 95 ? 4.628 -6.523 9.424 1.00 86.69 95 ASN A CA 1
ATOM 728 C C . ASN A 1 95 ? 5.166 -6.295 8.002 1.00 86.69 95 ASN A C 1
ATOM 730 O O . ASN A 1 95 ? 4.537 -5.607 7.198 1.00 86.69 95 ASN A O 1
ATOM 734 N N . LYS A 1 96 ? 6.336 -6.850 7.661 1.00 85.44 96 LYS A N 1
ATOM 735 C CA . LYS A 1 96 ? 6.910 -6.679 6.312 1.00 85.44 96 LYS A CA 1
ATOM 736 C C . LYS A 1 96 ? 6.152 -7.455 5.237 1.00 85.44 96 LYS A C 1
ATOM 738 O O . LYS A 1 96 ? 6.251 -7.081 4.077 1.00 85.44 96 LYS A O 1
ATOM 743 N N . ASN A 1 97 ? 5.406 -8.480 5.627 1.00 90.06 97 ASN A N 1
ATOM 744 C CA . ASN A 1 97 ? 4.604 -9.305 4.738 1.00 90.06 97 ASN A CA 1
ATOM 745 C C . ASN A 1 97 ? 3.333 -8.584 4.245 1.00 90.06 97 ASN A C 1
ATOM 747 O O . ASN A 1 97 ? 2.789 -8.891 3.188 1.00 90.06 97 ASN A O 1
ATOM 751 N N . LEU A 1 98 ? 2.861 -7.597 5.007 1.00 92.69 98 LEU A N 1
ATOM 752 C CA . LEU A 1 98 ? 1.627 -6.897 4.693 1.00 92.69 98 LEU A CA 1
ATOM 753 C C . LEU A 1 98 ? 1.886 -5.618 3.918 1.00 92.69 98 LEU A C 1
ATOM 755 O O . LEU A 1 98 ? 2.879 -4.911 4.134 1.00 92.69 98 LEU A O 1
ATOM 759 N N . VAL A 1 99 ? 0.935 -5.292 3.054 1.00 93.38 99 VAL A N 1
ATOM 760 C CA . VAL A 1 99 ? 0.889 -4.018 2.349 1.00 93.38 99 VAL A CA 1
ATOM 761 C C . VAL A 1 99 ? -0.380 -3.285 2.747 1.00 93.38 99 VAL A C 1
ATOM 763 O O . VAL A 1 99 ? -1.489 -3.785 2.567 1.00 93.38 99 VAL A O 1
ATOM 766 N N . LEU A 1 100 ? -0.204 -2.070 3.268 1.00 94.62 100 LEU A N 1
ATOM 767 C CA . LEU A 1 100 ? -1.292 -1.119 3.436 1.00 94.62 100 LEU A CA 1
ATOM 768 C C . LEU A 1 100 ? -1.633 -0.533 2.065 1.00 94.62 100 LEU A C 1
ATOM 770 O O . LEU A 1 100 ? -0.868 0.246 1.503 1.00 94.62 100 LEU A O 1
ATOM 774 N N . SER A 1 101 ? -2.774 -0.942 1.525 1.00 94.81 101 SER A N 1
ATOM 775 C CA . SER A 1 101 ? -3.208 -0.593 0.169 1.00 94.81 101 SER A CA 1
ATOM 776 C C . SER A 1 101 ? -4.115 0.628 0.117 1.00 94.81 101 SER A C 1
ATOM 778 O O . SER A 1 101 ? -4.175 1.317 -0.898 1.00 94.81 101 SER A O 1
ATOM 780 N N . THR A 1 102 ? -4.871 0.893 1.183 1.00 96.00 102 THR A N 1
ATOM 781 C CA . THR A 1 102 ? -5.856 1.976 1.191 1.00 96.00 102 THR A CA 1
ATOM 782 C C . THR A 1 102 ? -6.037 2.522 2.594 1.00 96.00 102 THR A C 1
ATOM 784 O O . THR A 1 102 ? -6.176 1.768 3.554 1.00 96.00 102 THR A O 1
ATOM 787 N N . ILE A 1 103 ? -6.075 3.849 2.676 1.00 96.75 103 ILE A N 1
ATOM 788 C CA . ILE A 1 103 ? -6.623 4.598 3.799 1.00 96.75 103 ILE A CA 1
ATOM 789 C C . ILE A 1 103 ? -7.595 5.58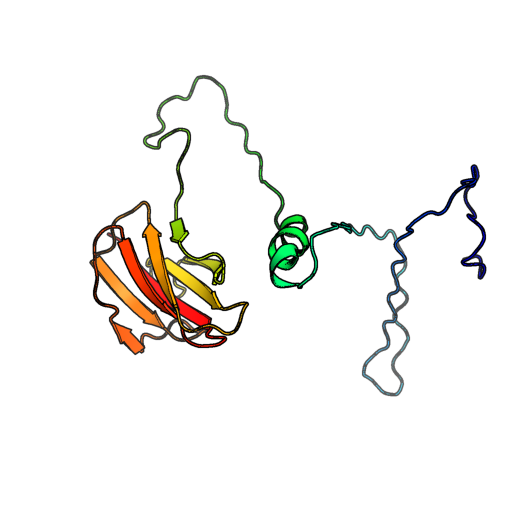4 3.171 1.00 96.75 103 ILE A C 1
ATOM 791 O O . ILE A 1 103 ? -7.182 6.425 2.368 1.00 96.75 103 ILE A O 1
ATOM 795 N N . LYS A 1 104 ? -8.876 5.475 3.495 1.00 97.12 104 LYS A N 1
ATOM 796 C CA . LYS A 1 104 ? -9.872 6.422 3.005 1.00 97.12 104 LYS A CA 1
ATOM 797 C C . LYS A 1 104 ? -10.962 6.659 4.032 1.00 97.12 104 LYS A C 1
ATOM 799 O O . LYS A 1 104 ? -11.026 5.993 5.058 1.00 97.12 104 LYS A O 1
ATOM 804 N N . LYS A 1 105 ? -11.812 7.634 3.748 1.00 97.06 105 LYS A N 1
ATOM 805 C CA . LYS A 1 105 ? -13.076 7.805 4.455 1.00 97.06 105 LYS A CA 1
ATOM 806 C C . LYS A 1 105 ? -14.054 6.712 4.006 1.00 97.06 105 LYS A C 1
ATOM 808 O O . LYS A 1 105 ? -14.030 6.360 2.826 1.00 97.06 105 LYS A O 1
ATOM 813 N N . CYS A 1 106 ? -14.865 6.187 4.917 1.00 96.81 106 CYS A N 1
ATOM 814 C CA . CYS A 1 106 ? -15.983 5.307 4.577 1.00 96.81 106 CYS A CA 1
ATOM 815 C C . CYS A 1 106 ? -16.935 6.020 3.603 1.00 96.81 106 CYS A C 1
ATOM 817 O O . CYS A 1 106 ? -17.050 7.248 3.641 1.00 96.81 106 CYS A O 1
ATOM 819 N N . ASP A 1 107 ? -17.553 5.270 2.695 1.00 94.12 107 ASP A N 1
ATOM 820 C CA . ASP A 1 107 ? -18.477 5.831 1.707 1.00 94.12 107 ASP A CA 1
ATOM 821 C C . ASP A 1 107 ? -19.784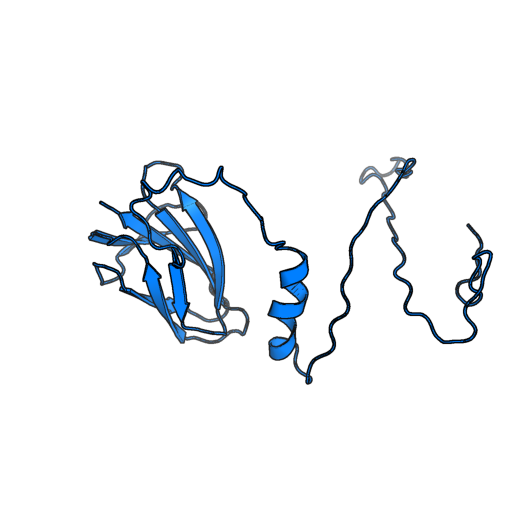 6.301 2.367 1.00 94.12 107 ASP A C 1
ATOM 823 O O . ASP A 1 107 ? -20.284 7.378 2.036 1.00 94.12 107 ASP A O 1
ATOM 827 N N . ASP A 1 108 ? -20.272 5.557 3.364 1.00 92.62 108 ASP A N 1
ATOM 828 C CA . ASP A 1 108 ? -21.571 5.808 4.002 1.00 92.62 108 ASP A CA 1
ATOM 829 C C . ASP A 1 108 ? -21.503 6.722 5.237 1.00 92.62 108 ASP A C 1
ATOM 831 O O . ASP A 1 108 ? -22.520 7.265 5.677 1.00 92.62 108 ASP A O 1
ATOM 835 N N . ASP A 1 109 ? -20.318 6.930 5.819 1.00 94.31 109 ASP A N 1
ATOM 836 C CA . ASP A 1 109 ? -20.160 7.763 7.012 1.00 94.31 109 ASP A CA 1
ATOM 837 C C . ASP A 1 109 ? -18.788 8.462 7.112 1.00 94.31 109 ASP A C 1
ATOM 839 O O . ASP A 1 109 ? -18.024 8.566 6.156 1.00 94.31 109 ASP A O 1
ATOM 843 N N . ASN A 1 110 ? -18.491 9.055 8.274 1.00 94.69 110 ASN A N 1
ATOM 844 C CA . ASN A 1 110 ? -17.249 9.798 8.515 1.00 94.69 110 ASN A CA 1
ATOM 845 C C . ASN A 1 110 ? -16.120 8.962 9.139 1.00 94.69 110 ASN A C 1
ATOM 847 O O . ASN A 1 110 ? -15.120 9.538 9.571 1.00 94.69 110 ASN A O 1
ATOM 851 N N . GLN A 1 111 ? -16.264 7.639 9.191 1.00 96.25 111 GLN A N 1
ATOM 852 C CA . GLN A 1 111 ? -15.250 6.751 9.746 1.00 96.25 111 GLN A CA 1
ATOM 853 C C . GLN A 1 111 ? -14.127 6.477 8.745 1.00 96.25 111 GLN A C 1
ATOM 855 O O . GLN A 1 111 ? -14.187 6.860 7.574 1.00 96.25 111 GLN A O 1
ATOM 860 N N . VAL A 1 112 ? -13.053 5.849 9.222 1.00 96.94 112 VAL A N 1
ATOM 861 C CA . VAL A 1 112 ? -11.856 5.587 8.415 1.00 96.94 112 VAL A CA 1
ATOM 862 C C . VAL A 1 112 ? -11.811 4.121 8.015 1.00 96.94 112 VAL A C 1
ATOM 864 O O . VAL A 1 112 ? -11.878 3.242 8.867 1.00 96.94 112 VAL A O 1
ATOM 867 N N . ILE A 1 113 ? -11.631 3.870 6.724 1.00 97.62 113 ILE A N 1
ATOM 868 C CA . ILE A 1 113 ? -11.383 2.553 6.148 1.00 97.62 113 ILE A CA 1
ATOM 869 C C . ILE A 1 113 ? -9.884 2.370 5.941 1.00 97.62 113 ILE A C 1
ATOM 871 O O . ILE A 1 113 ? -9.219 3.204 5.322 1.00 97.62 113 ILE A O 1
ATOM 875 N N . VAL A 1 114 ? -9.368 1.252 6.437 1.00 97.06 114 VAL A N 1
ATOM 876 C CA . VAL A 1 114 ? -7.982 0.807 6.289 1.00 97.06 114 VAL A CA 1
ATOM 877 C C . VAL A 1 114 ? -7.999 -0.561 5.622 1.00 97.06 114 VAL A C 1
ATOM 879 O O . VAL A 1 114 ? -8.633 -1.478 6.133 1.00 97.06 114 VAL A O 1
ATOM 882 N N . ARG A 1 115 ? -7.303 -0.724 4.494 1.00 97.12 115 ARG A N 1
ATOM 883 C CA . ARG A 1 115 ? -7.224 -2.010 3.785 1.00 97.12 115 ARG A CA 1
ATOM 884 C C . ARG A 1 115 ? -5.797 -2.508 3.688 1.00 97.12 115 ARG A C 1
ATOM 886 O O . ARG A 1 115 ? -4.942 -1.843 3.091 1.00 97.12 115 ARG A O 1
ATOM 893 N N . CYS A 1 116 ? -5.575 -3.712 4.189 1.00 95.94 116 CYS A N 1
ATOM 894 C CA . CYS A 1 116 ? -4.296 -4.403 4.142 1.00 95.94 116 CYS A CA 1
ATOM 895 C C . CYS A 1 116 ? -4.435 -5.711 3.368 1.00 95.94 116 CYS A C 1
ATOM 897 O O . CYS A 1 116 ? -5.502 -6.322 3.361 1.00 95.94 116 CYS A O 1
ATOM 899 N N . TYR A 1 117 ? -3.353 -6.160 2.743 1.00 95.88 117 TYR A N 1
ATOM 900 C CA . TYR A 1 117 ? -3.315 -7.488 2.144 1.00 95.88 117 TYR A CA 1
ATOM 901 C C . TYR A 1 117 ? -1.978 -8.187 2.380 1.00 95.88 117 TYR A C 1
ATOM 903 O O . TYR A 1 117 ? -0.940 -7.537 2.542 1.00 95.88 117 TYR A O 1
ATOM 911 N N . ASP A 1 118 ? -2.041 -9.514 2.440 1.00 95.69 118 ASP A N 1
ATOM 912 C CA . ASP A 1 118 ? -0.900 -10.411 2.601 1.00 95.69 118 ASP A CA 1
ATOM 913 C C . ASP A 1 118 ? -0.212 -10.683 1.255 1.00 95.69 118 ASP A C 1
ATOM 915 O O . ASP A 1 118 ? -0.839 -11.163 0.308 1.00 95.69 118 ASP A O 1
ATOM 919 N N . MET A 1 119 ? 1.090 -10.394 1.174 1.00 94.62 119 MET A N 1
ATOM 920 C CA . MET A 1 119 ? 1.887 -10.659 -0.022 1.00 94.62 119 MET A CA 1
ATOM 921 C C . MET A 1 119 ? 2.428 -12.091 -0.071 1.00 94.62 119 MET A C 1
ATOM 923 O O . MET A 1 119 ? 2.481 -12.673 -1.151 1.00 94.62 119 MET A O 1
ATOM 927 N N . GLU A 1 120 ? 2.883 -12.658 1.049 1.00 93.75 120 GLU A N 1
ATOM 928 C CA . GLU A 1 120 ? 3.696 -13.885 1.065 1.00 93.75 120 GLU A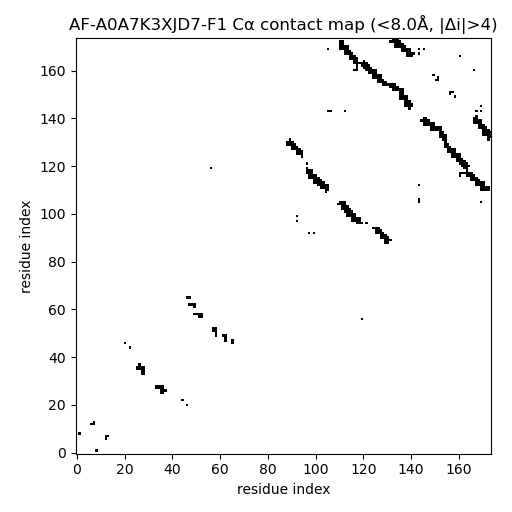 CA 1
ATOM 929 C C . GLU A 1 120 ? 2.909 -15.167 1.365 1.00 93.75 120 GLU A C 1
ATOM 931 O O . GLU A 1 120 ? 3.519 -16.239 1.364 1.00 93.75 120 GLU A O 1
ATOM 936 N N . GLY A 1 121 ? 1.598 -15.093 1.613 1.00 93.50 121 GLY A N 1
ATOM 937 C CA . GLY A 1 121 ? 0.787 -16.276 1.924 1.00 93.50 121 GLY A CA 1
ATOM 938 C C . GLY A 1 121 ? 1.065 -16.787 3.336 1.00 93.50 121 GLY A C 1
ATOM 939 O O . GLY A 1 121 ? 1.276 -17.983 3.543 1.00 93.50 121 GLY A O 1
ATOM 940 N N . LYS A 1 122 ? 1.164 -15.890 4.319 1.00 91.25 122 LYS A N 1
ATOM 941 C CA . LYS A 1 122 ? 1.501 -16.253 5.701 1.00 91.25 122 LYS A CA 1
ATOM 942 C C . LYS A 1 122 ? 0.487 -15.693 6.678 1.00 91.25 122 LYS A C 1
ATOM 944 O O . LYS A 1 122 ? 0.384 -14.476 6.851 1.00 91.25 122 LYS A O 1
ATOM 949 N N . ASP A 1 123 ? -0.143 -16.610 7.402 1.00 94.38 123 ASP A N 1
ATOM 950 C CA . ASP A 1 123 ? -0.915 -16.278 8.590 1.00 94.38 123 ASP A CA 1
ATOM 951 C C . ASP A 1 123 ? -0.022 -15.506 9.563 1.00 94.38 123 ASP A C 1
ATOM 953 O O . ASP A 1 123 ? 1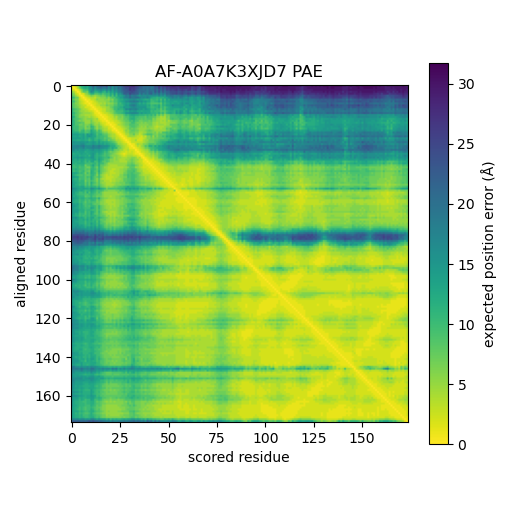.077 -15.946 9.921 1.00 94.38 123 ASP A O 1
ATOM 957 N N . SER A 1 124 ? -0.460 -14.312 9.950 1.00 93.06 124 SER A N 1
ATOM 958 C CA . SER A 1 124 ? 0.325 -13.447 10.820 1.00 93.06 124 SER A CA 1
ATOM 959 C C . SER A 1 124 ? -0.542 -12.461 11.584 1.00 93.06 124 SER A C 1
ATOM 961 O O . SER A 1 124 ? -1.584 -12.019 11.111 1.00 93.06 124 SER A O 1
ATOM 963 N N . ASP A 1 125 ? -0.076 -12.084 12.768 1.00 93.44 125 ASP A N 1
ATOM 964 C CA . ASP A 1 125 ? -0.633 -10.954 13.496 1.00 93.44 125 ASP A CA 1
ATOM 965 C C . ASP A 1 125 ? 0.120 -9.686 13.064 1.00 93.44 125 ASP A C 1
ATOM 967 O O . ASP A 1 125 ? 1.347 -9.690 12.920 1.00 93.44 125 ASP A O 1
ATOM 971 N N . ALA A 1 126 ? -0.606 -8.596 12.841 1.00 92.06 126 ALA A N 1
ATOM 972 C CA . ALA A 1 126 ? -0.030 -7.303 12.513 1.00 92.06 126 ALA A CA 1
ATOM 973 C C . ALA A 1 126 ? -0.542 -6.218 13.440 1.00 92.06 126 ALA A C 1
ATOM 975 O O . ALA A 1 126 ? -1.747 -6.045 13.632 1.00 92.06 126 ALA A O 1
ATOM 976 N N . LYS A 1 127 ? 0.402 -5.452 13.983 1.00 94.44 127 LYS A N 1
ATOM 977 C CA . LYS A 1 127 ? 0.085 -4.277 14.778 1.00 94.44 127 LYS A CA 1
ATOM 978 C C . LYS A 1 127 ? -0.138 -3.092 13.846 1.00 94.44 127 LYS A C 1
ATOM 980 O O . LYS A 1 127 ? 0.760 -2.705 13.099 1.00 94.44 127 LYS A O 1
ATOM 985 N N . ILE A 1 128 ? -1.334 -2.523 13.898 1.00 94.75 128 ILE A N 1
ATOM 986 C CA . ILE A 1 128 ? -1.696 -1.287 13.214 1.00 94.75 128 ILE A CA 1
ATOM 987 C C . ILE A 1 128 ? -1.760 -0.187 14.266 1.00 94.75 128 ILE A C 1
ATOM 989 O O . ILE A 1 128 ? -2.567 -0.263 15.189 1.00 94.75 128 ILE A O 1
ATOM 993 N N . SER A 1 129 ? -0.927 0.837 14.117 1.00 95.38 129 SER A N 1
ATOM 994 C CA . SER A 1 129 ? -0.942 2.017 14.982 1.00 95.38 129 SER A CA 1
ATOM 995 C C . SER A 1 129 ? -1.475 3.211 14.211 1.00 95.38 129 SER A C 1
ATOM 997 O O . SER A 1 129 ? -1.031 3.470 13.095 1.00 95.38 129 SER A O 1
ATOM 999 N N . VAL A 1 130 ? -2.401 3.956 14.803 1.00 95.50 130 VAL A N 1
ATOM 1000 C CA . VAL A 1 130 ? -3.018 5.150 14.221 1.00 95.50 130 VAL A CA 1
ATOM 1001 C C . VAL A 1 130 ? -2.759 6.386 15.073 1.00 95.50 130 VAL A C 1
ATOM 1003 O O . VAL A 1 130 ? -2.700 6.338 16.301 1.00 95.50 130 VAL A O 1
ATOM 1006 N N . TYR A 1 131 ? -2.620 7.535 14.414 1.00 93.12 131 TYR A N 1
ATOM 1007 C CA . TYR A 1 131 ? -2.365 8.806 15.092 1.00 93.12 131 TYR A CA 1
ATOM 1008 C C . TYR A 1 131 ? -3.516 9.225 16.019 1.00 93.12 131 TYR A C 1
ATOM 1010 O O . TYR A 1 131 ? -3.286 9.630 17.169 1.00 93.12 131 TYR A O 1
ATOM 1018 N N . LYS A 1 132 ? -4.752 9.126 15.511 1.00 92.44 132 LYS A N 1
ATOM 1019 C CA . LYS A 1 132 ? -5.976 9.519 16.213 1.00 92.44 132 LYS A CA 1
ATOM 1020 C C . LYS A 1 132 ? -6.622 8.292 16.869 1.00 92.44 132 LYS A C 1
ATOM 1022 O O . LYS A 1 132 ? -6.805 7.295 16.175 1.00 92.44 132 LYS A O 1
ATOM 1027 N N . PRO A 1 133 ? -6.980 8.353 18.166 1.00 95.38 133 PRO A N 1
ATOM 1028 C CA . PRO A 1 133 ? -7.633 7.236 18.830 1.00 95.38 133 PRO A CA 1
ATOM 1029 C C . PRO A 1 133 ? -8.973 6.852 18.186 1.00 95.38 133 PRO A C 1
ATOM 1031 O O . PRO A 1 133 ? -9.758 7.729 17.819 1.00 95.38 133 PRO A O 1
ATOM 1034 N N . PHE A 1 134 ? -9.246 5.551 18.105 1.00 96.62 134 PHE A N 1
ATOM 1035 C CA . PHE A 1 134 ? -10.527 4.979 17.701 1.00 96.62 134 PHE A CA 1
ATOM 1036 C C . PHE A 1 134 ? -11.255 4.364 18.905 1.00 96.62 134 PHE A C 1
ATOM 1038 O O . PHE A 1 134 ? -10.633 3.902 19.863 1.00 96.62 134 PHE A O 1
ATOM 1045 N N . GLN A 1 135 ? -12.585 4.364 18.865 1.00 96.94 135 GLN A N 1
ATOM 1046 C CA . GLN A 1 135 ? -13.440 3.796 19.910 1.00 96.94 135 GLN A CA 1
ATOM 1047 C C . GLN A 1 135 ? -13.653 2.292 19.717 1.00 96.94 135 GLN A C 1
ATOM 1049 O O . GLN A 1 135 ? -13.653 1.541 20.687 1.00 96.94 135 GLN A O 1
ATOM 1054 N N . LYS A 1 136 ? -13.825 1.861 18.464 1.00 95.88 136 LYS A N 1
ATOM 1055 C CA . LYS A 1 136 ? -13.976 0.456 18.070 1.00 95.88 136 LYS A CA 1
ATOM 1056 C C . LYS A 1 136 ? -13.452 0.225 16.653 1.00 95.88 136 LYS A C 1
ATOM 1058 O O . LYS A 1 136 ? -13.345 1.172 15.868 1.00 95.88 136 LYS A O 1
ATOM 1063 N N . ALA A 1 137 ? -13.142 -1.026 16.344 1.00 97.06 137 ALA A N 1
ATOM 1064 C CA . ALA A 1 137 ? -12.739 -1.472 15.019 1.00 97.06 137 ALA A CA 1
ATOM 1065 C C . ALA A 1 137 ? -13.618 -2.644 14.565 1.00 97.06 137 ALA A C 1
ATOM 1067 O O . ALA A 1 137 ? -14.004 -3.490 15.377 1.00 97.06 137 ALA A O 1
ATOM 1068 N N . GLU A 1 138 ? -13.934 -2.692 13.275 1.00 97.00 138 GLU A N 1
ATOM 1069 C CA . GLU A 1 138 ? -14.761 -3.732 12.656 1.00 97.00 138 GLU A CA 1
ATOM 1070 C C . GLU A 1 138 ? -14.109 -4.207 11.357 1.00 97.00 138 GLU A C 1
ATOM 1072 O O . GLU A 1 138 ? -13.605 -3.397 10.581 1.00 97.00 138 GLU A O 1
ATOM 1077 N N . LEU A 1 139 ? -14.103 -5.519 11.125 1.00 96.94 139 LEU A N 1
ATOM 1078 C CA . LEU A 1 139 ? -13.867 -6.088 9.807 1.00 96.94 139 LEU A CA 1
ATOM 1079 C C . LEU A 1 139 ? -15.073 -5.808 8.921 1.00 96.94 139 LEU A C 1
ATOM 1081 O O . LEU A 1 139 ? -16.224 -5.935 9.344 1.00 96.94 139 LEU A O 1
ATOM 1085 N N . THR A 1 140 ? -14.771 -5.472 7.679 1.00 96.81 140 THR A N 1
ATOM 1086 C CA . THR A 1 140 ? -15.736 -5.176 6.629 1.00 96.81 140 THR A CA 1
ATOM 1087 C C . THR A 1 140 ? -15.378 -5.947 5.367 1.00 96.81 140 THR A C 1
ATOM 1089 O O . THR A 1 140 ? -14.229 -6.360 5.175 1.00 96.81 140 THR A O 1
ATOM 1092 N N . ASN A 1 141 ? -16.354 -6.127 4.483 1.00 95.38 141 ASN A N 1
ATOM 1093 C CA . ASN A 1 141 ? -16.089 -6.631 3.139 1.00 95.38 141 ASN A CA 1
ATOM 1094 C C . ASN A 1 141 ? -15.509 -5.522 2.222 1.00 95.38 141 ASN A C 1
ATOM 1096 O O . ASN A 1 141 ? -15.220 -4.401 2.646 1.00 95.38 141 ASN A O 1
ATOM 1100 N N . LEU A 1 142 ? -15.303 -5.823 0.932 1.00 95.19 142 LEU A N 1
ATOM 1101 C CA . LEU A 1 142 ? -14.730 -4.855 -0.017 1.00 95.19 142 LEU A CA 1
ATOM 1102 C C . LEU A 1 142 ? -15.617 -3.624 -0.273 1.00 95.19 142 LEU A C 1
ATOM 1104 O O . LEU A 1 142 ? -15.072 -2.604 -0.705 1.00 95.19 142 LEU A O 1
ATOM 1108 N N . ILE A 1 143 ? -16.924 -3.734 -0.010 1.00 95.56 143 ILE A N 1
ATOM 1109 C CA . ILE A 1 143 ? -17.928 -2.666 -0.133 1.00 95.56 143 ILE A CA 1
ATOM 1110 C C . ILE A 1 143 ? -18.306 -2.054 1.226 1.00 95.56 143 ILE A C 1
ATOM 1112 O O . ILE A 1 143 ? -19.289 -1.335 1.308 1.00 95.56 143 ILE A O 1
ATOM 1116 N N . GLU A 1 144 ? -17.495 -2.296 2.262 1.00 95.94 144 GLU A N 1
ATOM 1117 C CA . GLU A 1 144 ? -17.555 -1.614 3.565 1.00 95.94 144 GLU A CA 1
ATOM 1118 C C . GLU A 1 144 ? -18.720 -2.011 4.483 1.00 95.94 144 GLU A C 1
ATOM 1120 O O . GLU A 1 144 ? -18.916 -1.376 5.516 1.00 95.94 144 GLU A O 1
ATOM 1125 N N . GLU A 1 145 ? -19.423 -3.107 4.186 1.00 94.56 145 GLU A N 1
ATOM 1126 C CA . GLU A 1 145 ? -20.436 -3.664 5.092 1.00 94.56 145 GLU A CA 1
ATOM 1127 C C . GLU A 1 145 ? -19.764 -4.383 6.269 1.00 94.56 145 GLU A C 1
ATOM 1129 O O . GLU A 1 145 ? -18.857 -5.204 6.074 1.00 94.56 145 GLU A O 1
ATOM 1134 N N . GLU A 1 146 ? -20.203 -4.085 7.493 1.00 91.38 146 GLU A N 1
ATOM 1135 C CA . GLU A 1 146 ? -19.632 -4.632 8.722 1.00 91.38 146 GLU A CA 1
ATOM 1136 C C . GLU A 1 146 ? -19.984 -6.115 8.939 1.00 91.38 146 GLU A C 1
ATOM 1138 O O . GLU A 1 146 ? -21.149 -6.508 8.910 1.00 91.38 146 GLU A O 1
ATOM 1143 N N . ASP A 1 147 ? -18.970 -6.940 9.225 1.00 86.69 147 ASP A N 1
ATOM 1144 C CA . ASP A 1 147 ? -19.132 -8.366 9.559 1.00 86.69 147 ASP A CA 1
ATOM 1145 C C . ASP A 1 147 ? -18.870 -8.617 11.052 1.00 86.69 147 ASP A C 1
ATOM 1147 O O . ASP A 1 147 ? -19.740 -9.065 11.802 1.00 86.69 147 ASP A O 1
ATOM 1151 N N . LYS A 1 148 ? -17.648 -8.317 11.514 1.00 93.25 148 LYS A N 1
ATOM 1152 C CA . LYS A 1 148 ? -17.155 -8.736 12.839 1.00 93.25 148 LYS A CA 1
ATOM 1153 C C . LYS A 1 148 ? -16.410 -7.621 13.548 1.00 93.25 148 LYS A C 1
ATOM 1155 O O . LYS A 1 148 ? -15.528 -6.995 12.973 1.00 93.25 148 LYS A O 1
ATOM 1160 N N . SER A 1 149 ? -16.682 -7.432 14.837 1.00 95.62 149 SER A N 1
ATOM 1161 C CA . SER A 1 149 ? -15.871 -6.532 15.660 1.00 95.62 149 SER A CA 1
ATOM 1162 C C . SER A 1 149 ? -14.480 -7.118 15.909 1.00 95.62 149 SER A C 1
ATOM 1164 O O . SER A 1 149 ? -14.328 -8.314 16.165 1.00 95.62 149 SER A O 1
ATOM 1166 N N . ILE A 1 150 ? -13.468 -6.255 15.856 1.00 95.31 150 ILE A N 1
ATOM 1167 C CA . ILE A 1 150 ? -12.093 -6.572 16.225 1.00 95.31 150 ILE A CA 1
ATOM 1168 C C . ILE A 1 150 ? -11.865 -6.027 17.641 1.00 95.31 150 ILE A C 1
ATOM 1170 O O . ILE A 1 150 ? -12.045 -4.825 17.859 1.00 95.31 150 ILE A O 1
ATOM 1174 N N . PRO A 1 151 ? -11.465 -6.864 18.615 1.00 93.38 151 PRO A N 1
ATOM 1175 C CA . PRO A 1 151 ? -11.174 -6.397 19.963 1.00 93.38 151 PRO A CA 1
ATOM 1176 C C . PRO A 1 151 ? -10.069 -5.336 19.966 1.00 93.38 151 PRO A C 1
ATOM 1178 O O . PRO A 1 151 ? -8.971 -5.567 19.463 1.00 93.38 151 PRO A O 1
ATOM 1181 N N . GLY A 1 152 ? -10.349 -4.184 20.570 1.00 89.81 152 GLY A N 1
ATOM 1182 C CA . GLY A 1 152 ? -9.377 -3.102 20.710 1.00 89.81 152 GLY A CA 1
ATOM 1183 C C . GLY A 1 152 ? -10.012 -1.716 20.659 1.00 89.81 152 GLY A C 1
ATOM 1184 O O . GLY A 1 152 ? -11.112 -1.529 20.145 1.00 89.81 152 GLY A O 1
ATOM 1185 N N . SER A 1 153 ? -9.305 -0.741 21.220 1.00 93.88 153 SER A N 1
ATOM 1186 C CA . SER A 1 153 ? -9.619 0.689 21.156 1.00 93.88 153 SER A CA 1
ATOM 1187 C C . SER A 1 153 ? -8.349 1.490 21.448 1.00 93.88 153 SER A C 1
ATOM 1189 O O . SER A 1 153 ? -7.320 0.934 21.840 1.00 93.88 153 SER A O 1
ATOM 1191 N N . GLY A 1 154 ? -8.397 2.806 21.268 1.00 96.19 154 GLY A N 1
ATOM 1192 C CA . GLY A 1 154 ? -7.235 3.664 21.462 1.00 96.19 154 GLY A CA 1
ATOM 1193 C C . GLY A 1 154 ? -6.455 3.819 20.164 1.00 96.19 154 GLY A C 1
ATOM 1194 O O . GLY A 1 154 ? -7.041 4.162 19.147 1.00 96.19 154 GLY A O 1
ATOM 1195 N N . LYS A 1 155 ? -5.132 3.653 20.194 1.00 95.88 155 LYS A N 1
ATOM 1196 C CA . LYS A 1 155 ? -4.267 3.938 19.033 1.00 95.88 155 LYS A CA 1
ATOM 1197 C C . LYS A 1 155 ? -3.697 2.706 18.350 1.00 95.88 155 LYS A C 1
ATOM 1199 O O . LYS A 1 155 ? -3.227 2.827 17.229 1.00 95.88 155 LYS A O 1
ATOM 1204 N N . ASP A 1 156 ? -3.747 1.556 19.006 1.00 95.81 156 ASP A N 1
ATOM 1205 C CA . ASP A 1 156 ? -3.143 0.324 18.519 1.00 95.81 156 ASP A CA 1
ATOM 1206 C C . ASP A 1 156 ? -4.227 -0.738 18.327 1.00 95.81 156 ASP A C 1
ATOM 1208 O O . ASP A 1 156 ? -5.099 -0.921 19.176 1.00 95.81 156 ASP A O 1
ATOM 1212 N N . LEU A 1 157 ? -4.151 -1.450 17.209 1.00 95.31 157 LEU A N 1
ATOM 1213 C CA . LEU A 1 157 ? -5.010 -2.570 16.852 1.00 95.31 157 LEU A CA 1
ATOM 1214 C C . LEU A 1 157 ? -4.125 -3.759 16.479 1.00 95.31 157 LEU A C 1
ATOM 1216 O O . LEU A 1 157 ? -3.161 -3.599 15.733 1.00 95.31 157 LEU A O 1
ATOM 1220 N N . VAL A 1 158 ? -4.463 -4.954 16.959 1.00 95.38 158 VAL A N 1
ATOM 1221 C CA . VAL A 1 158 ? -3.848 -6.197 16.478 1.00 95.38 158 VAL A CA 1
ATOM 1222 C C . VAL A 1 158 ? -4.810 -6.843 15.492 1.00 95.38 158 VAL A C 1
ATOM 1224 O O . VAL A 1 158 ? -5.888 -7.294 15.873 1.00 95.38 158 VAL A O 1
ATOM 1227 N N . LEU A 1 159 ? -4.420 -6.871 14.221 1.00 94.12 159 LEU A N 1
ATOM 1228 C CA . LEU A 1 159 ? -5.164 -7.519 13.150 1.00 94.12 159 LEU A CA 1
ATOM 1229 C C . LEU A 1 159 ? -4.598 -8.916 12.905 1.00 94.12 159 LEU A C 1
ATOM 1231 O O . LEU A 1 159 ? -3.396 -9.066 12.689 1.00 94.12 159 LEU A O 1
ATOM 1235 N N . LYS A 1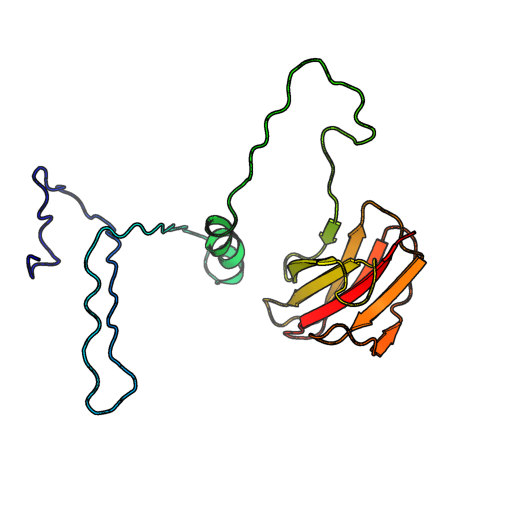 160 ? -5.470 -9.924 12.889 1.00 94.19 160 LYS A N 1
ATOM 1236 C CA . LYS A 1 160 ? -5.120 -11.268 12.426 1.00 94.19 160 LYS A CA 1
ATOM 1237 C C . LYS A 1 160 ? -5.286 -11.319 10.914 1.00 94.19 160 LYS A C 1
ATOM 1239 O O . LYS A 1 160 ? -6.392 -11.123 10.429 1.00 94.19 160 LYS A O 1
ATOM 1244 N N . MET A 1 161 ? -4.202 -11.571 10.194 1.00 94.50 161 MET A N 1
ATOM 1245 C CA . MET A 1 161 ? -4.209 -11.765 8.747 1.00 94.50 161 MET A CA 1
ATOM 1246 C C . MET A 1 161 ? -4.127 -13.249 8.428 1.00 94.50 161 MET A C 1
ATOM 1248 O O . MET A 1 161 ? -3.249 -13.940 8.948 1.00 94.50 161 MET A O 1
ATOM 1252 N N . GLY A 1 162 ? -5.011 -13.718 7.551 1.00 94.00 162 GLY A N 1
ATOM 1253 C CA . GLY A 1 162 ? -4.919 -15.051 6.964 1.00 94.00 162 GLY A CA 1
ATOM 1254 C C . GLY A 1 162 ? -4.057 -15.096 5.698 1.00 94.00 162 GLY A C 1
ATOM 1255 O O . GLY A 1 162 ? -3.679 -14.071 5.127 1.00 94.00 162 GLY A O 1
ATOM 1256 N N . HIS A 1 163 ? -3.797 -16.313 5.237 1.00 95.38 163 HIS A N 1
ATOM 1257 C CA . HIS A 1 163 ? -3.094 -16.639 4.003 1.00 95.38 163 HIS A CA 1
ATOM 1258 C C . HIS A 1 163 ? -3.720 -15.956 2.775 1.00 95.38 163 HIS A C 1
ATOM 1260 O O . HIS A 1 163 ? -4.869 -16.224 2.424 1.00 95.38 163 HIS A O 1
ATOM 1266 N N . HIS A 1 164 ? -2.954 -15.085 2.112 1.00 95.62 164 HIS A N 1
ATOM 1267 C CA . HIS A 1 164 ? -3.379 -14.259 0.973 1.00 95.62 164 HIS A CA 1
ATOM 1268 C C . HIS A 1 164 ? -4.644 -13.426 1.237 1.00 95.62 164 HIS A C 1
ATOM 1270 O O . HIS A 1 164 ? -5.361 -13.052 0.305 1.00 95.62 164 HIS A O 1
ATOM 1276 N N . ALA A 1 165 ? -4.929 -13.129 2.506 1.00 96.25 165 ALA A N 1
ATOM 1277 C CA . ALA A 1 165 ? -6.118 -12.390 2.884 1.00 96.25 165 ALA A CA 1
ATOM 1278 C C . ALA A 1 165 ? -6.033 -10.921 2.451 1.00 96.25 165 ALA A C 1
ATOM 1280 O O . ALA A 1 165 ? -4.966 -10.296 2.468 1.00 96.25 165 ALA A O 1
ATOM 1281 N N . ILE A 1 166 ? -7.197 -10.369 2.113 1.00 97.06 166 ILE A N 1
ATOM 1282 C CA . ILE A 1 166 ? -7.427 -8.934 1.961 1.00 97.06 166 ILE A CA 1
ATOM 1283 C C . ILE A 1 166 ? -8.376 -8.539 3.084 1.00 97.06 166 ILE A C 1
ATOM 1285 O O . ILE A 1 166 ? -9.563 -8.848 3.027 1.00 97.06 166 ILE A O 1
ATOM 1289 N N . GLU A 1 167 ? -7.853 -7.846 4.086 1.00 96.38 167 GLU A N 1
ATOM 1290 C CA . GLU A 1 167 ? -8.631 -7.418 5.243 1.00 96.38 167 GLU A CA 1
ATOM 1291 C C . GLU A 1 167 ? -8.955 -5.930 5.123 1.00 96.38 167 GLU A C 1
ATOM 1293 O O . GLU A 1 167 ? -8.068 -5.092 4.916 1.00 96.38 167 GLU A O 1
ATOM 1298 N N . THR A 1 168 ? -10.239 -5.597 5.249 1.00 97.25 168 THR A N 1
ATOM 1299 C CA . THR A 1 168 ? -10.728 -4.214 5.255 1.00 97.25 168 THR A CA 1
ATOM 1300 C C . THR A 1 168 ? -11.286 -3.904 6.635 1.00 97.25 168 THR A C 1
ATOM 1302 O O . THR A 1 168 ? -12.200 -4.573 7.105 1.00 97.25 168 THR A O 1
ATOM 1305 N N . ILE A 1 169 ? -10.735 -2.891 7.294 1.00 96.88 169 ILE A N 1
ATOM 1306 C CA . ILE A 1 169 ? -11.078 -2.510 8.661 1.00 96.88 169 ILE A CA 1
ATOM 1307 C C . ILE A 1 169 ? -11.730 -1.135 8.650 1.00 96.88 169 ILE A C 1
ATOM 1309 O O . ILE A 1 169 ? -11.163 -0.185 8.109 1.00 96.88 169 ILE A O 1
ATOM 1313 N N . LYS A 1 170 ? -12.864 -1.007 9.332 1.00 97.44 170 LYS A N 1
ATOM 1314 C CA . LYS A 1 170 ? -13.477 0.270 9.687 1.00 97.44 170 LYS A CA 1
ATOM 1315 C C . LYS A 1 170 ? -13.055 0.670 11.095 1.00 97.44 170 LYS A C 1
ATOM 1317 O O . LYS A 1 170 ? -13.313 -0.044 12.062 1.00 97.44 170 LYS A O 1
ATOM 1322 N N . LEU A 1 171 ? -12.382 1.811 11.209 1.00 97.06 171 LEU A N 1
ATOM 1323 C CA . LEU A 1 171 ? -11.961 2.419 12.467 1.00 97.06 171 LEU A CA 1
ATOM 1324 C C . LEU A 1 171 ? -12.915 3.550 12.831 1.00 97.06 171 LEU A C 1
ATOM 1326 O O . LEU A 1 171 ? -13.016 4.545 12.109 1.00 97.06 171 LEU A O 1
ATOM 1330 N N . HIS A 1 172 ? -13.569 3.413 13.983 1.00 96.44 172 HIS A N 1
ATOM 1331 C CA . HIS A 1 172 ? -14.512 4.406 14.484 1.00 96.44 172 HIS A CA 1
ATOM 1332 C C . HIS A 1 172 ? -13.774 5.498 15.253 1.00 96.44 172 HIS A C 1
ATOM 1334 O O . HIS A 1 172 ? -13.504 5.352 16.446 1.00 96.44 172 HIS A O 1
ATOM 1340 N N . ILE A 1 173 ? -13.393 6.567 14.564 1.00 92.94 173 ILE A N 1
ATOM 1341 C CA . ILE A 1 173 ? -12.662 7.701 15.134 1.00 92.94 173 ILE A CA 1
ATOM 1342 C C . ILE A 1 173 ? -13.619 8.685 15.823 1.00 92.94 173 ILE A C 1
ATOM 1344 O O . ILE A 1 173 ? -14.775 8.825 15.430 1.00 92.94 173 ILE A O 1
ATOM 1348 N N . GLN A 1 174 ? -13.133 9.357 16.873 1.00 78.44 174 GLN A N 1
ATOM 1349 C CA . GLN A 1 174 ? -13.898 10.390 17.595 1.00 78.44 174 GLN A CA 1
ATOM 1350 C C . GLN A 1 174 ? -14.061 11.683 16.800 1.00 78.44 174 GLN A C 1
ATOM 1352 O O . GLN A 1 174 ? -13.120 12.032 16.050 1.00 78.44 174 GLN A O 1
#

Radius of gyration: 23.47 Å; Cα contacts (8 Å, |Δi|>4): 248; chains: 1; bounding box: 51×49×59 Å

Nearest PDB structures (foldseek):
  7vqo-assembly1_A  TM=8.619E-01  e=1.149E-03  Thermochaetoides thermophila DSM 1495
  3zo9-assembly1_A  TM=6.063E-01  e=2.307E-01  Mycolicibacterium smegmatis
  8uzh-assembly1_B-2  TM=6.006E-01  e=3.396E-01  Saccharomyces cerevisiae S288C
  4lxf-assembly1_A  TM=6.179E-01  e=5.582E-01  Mycobacterium tuberculosis H37Rv
  5jy7-assembly2_H  TM=2.954E-01  e=4.476E-01  Mycolicibacterium smegmatis MC2 155

Sequence (174 aa):
MAVFDWIDPTSNPAGYAILQPVLLASRKSCHGEGNYYLQPGDHSYNFSIYSHPGDWKNGYRAGTQSNQPLKAITVKPGINNGAMAETMSFISVENKNLVLSTIKKCDDDNQVIVRCYDMEGKDSDAKISVYKPFQKAELTNLIEEEDKSIPGSGKDLVLKMGHHAIETIKLHIQ

Secondary structure (DSSP, 8-state):
--S-TTS--SSS--SS-----------B-SSTTPPB----S-----------SSSGGGTHHHHHGGGS--------TT----SS-SS--SEEEE-TTEEEEEEEE-SSSS-EEEEEEESS---EEEEEEEEEEEEEEEEE-TT--EEEEES--EEEEEEEEPTT-EEEEEEEE-